Protein AF-A0A4V6JHA9-F1 (afdb_monomer_lite)

Secondary structure (DSSP, 8-state):
--SS--EEEEETTSPPEE-S-TTSHHHHHHHHHHHHHHHH-SEEEEEETTEEEEEEE-TTHHHHSPPTTGGG---TT--

Radius of gyration: 12.65 Å; chains: 1; bounding box: 30×30×27 Å

Sequence (79 aa):
MDSGQTLAMRIDNAEEVNISESESHVGSDNVMWAWNKLRTGKRVVVSGSGVKPVTFTLAGAAAVIPAFGDNGCVPGFAL

Foldseek 3Di:
DDDPKWKWKDFDPDDIATLPPLVDPRNVVSVLVVLVSLLPGQKMWIDMPPDDIDMDGSVCVVVPRDHQPPPPNHRPPPD

InterPro domains:
  IPR059508 YfjT/YkfB [PF27224] (2-65)

Structure (mmCIF, N/CA/C/O backbone):
data_AF-A0A4V6JHA9-F1
#
_entry.id   AF-A0A4V6JHA9-F1
#
loop_
_atom_site.group_PDB
_atom_site.id
_atom_site.type_symbol
_atom_site.label_atom_id
_atom_site.label_alt_id
_atom_site.label_comp_id
_atom_site.label_asym_id
_atom_site.label_entity_id
_atom_site.label_seq_id
_atom_site.pdbx_PDB_ins_code
_atom_site.Cartn_x
_atom_site.Cartn_y
_atom_site.Cartn_z
_atom_site.occupancy
_atom_site.B_iso_or_equiv
_atom_site.auth_seq_id
_atom_site.auth_comp_id
_atom_site.auth_asym_id
_atom_site.auth_atom_id
_atom_site.pdbx_PDB_model_num
ATOM 1 N N . MET A 1 1 ? -0.313 16.123 -3.134 1.00 51.41 1 MET A N 1
ATOM 2 C CA . MET A 1 1 ? -1.784 15.933 -2.978 1.00 51.41 1 MET A CA 1
ATOM 3 C C . MET A 1 1 ? -2.251 16.889 -1.882 1.00 51.41 1 MET A C 1
ATOM 5 O O . MET A 1 1 ? -1.988 16.623 -0.721 1.00 51.41 1 MET A O 1
ATOM 9 N N . ASP A 1 2 ? -2.851 18.031 -2.236 1.00 50.53 2 ASP A N 1
ATOM 10 C CA . ASP A 1 2 ? -2.905 19.224 -1.365 1.00 50.53 2 ASP A CA 1
ATOM 11 C C . ASP A 1 2 ? -4.347 19.712 -1.093 1.00 50.53 2 ASP A C 1
ATOM 13 O O . ASP A 1 2 ? -4.831 20.668 -1.691 1.00 50.53 2 ASP A O 1
ATOM 17 N N . SER A 1 3 ? -5.104 18.999 -0.247 1.00 55.47 3 SER A N 1
ATOM 18 C CA . SER A 1 3 ? -6.487 19.401 0.109 1.00 55.47 3 SER A CA 1
ATOM 19 C C . SER A 1 3 ? -6.860 19.221 1.588 1.00 55.47 3 SER A C 1
ATOM 21 O O . SER A 1 3 ? -8.040 19.160 1.930 1.00 55.47 3 SER A O 1
ATOM 23 N N . GLY A 1 4 ? -5.879 19.117 2.495 1.00 63.53 4 GLY A N 1
ATOM 24 C CA . GLY A 1 4 ? -6.128 18.890 3.931 1.00 63.53 4 GLY A CA 1
ATOM 25 C C . GLY A 1 4 ? -6.735 17.516 4.264 1.00 63.53 4 GLY A C 1
ATOM 26 O O . GLY A 1 4 ? -7.071 17.234 5.414 1.00 63.53 4 GLY A O 1
ATOM 27 N N . GLN A 1 5 ? -6.877 16.648 3.261 1.00 72.88 5 GLN A N 1
ATOM 28 C CA . GLN A 1 5 ? -7.331 15.273 3.405 1.00 72.88 5 GLN A CA 1
ATOM 29 C C . GLN A 1 5 ? -6.127 14.358 3.613 1.00 72.88 5 GLN A C 1
ATOM 31 O O . GLN A 1 5 ? -5.139 14.432 2.881 1.00 72.88 5 GLN A O 1
ATOM 36 N N . THR A 1 6 ? -6.214 13.485 4.613 1.00 84.56 6 THR A N 1
ATOM 37 C CA . THR A 1 6 ? -5.170 12.501 4.900 1.00 84.56 6 THR A CA 1
ATOM 38 C C . THR A 1 6 ? -5.452 11.206 4.155 1.00 84.56 6 THR A C 1
ATOM 40 O O . THR A 1 6 ? -6.602 10.782 4.023 1.00 84.56 6 THR A O 1
ATOM 43 N N . LEU A 1 7 ? -4.383 10.574 3.685 1.00 86.25 7 LEU A N 1
ATOM 44 C CA . LEU A 1 7 ? -4.405 9.236 3.122 1.00 86.25 7 LEU A CA 1
ATOM 45 C C . LEU A 1 7 ? -3.306 8.450 3.816 1.00 86.25 7 LEU A C 1
ATOM 47 O O . LEU A 1 7 ? -2.134 8.815 3.730 1.00 86.25 7 LEU A O 1
ATOM 51 N N . ALA A 1 8 ? -3.686 7.380 4.494 1.00 91.12 8 ALA A N 1
ATOM 52 C CA . ALA A 1 8 ? -2.750 6.525 5.191 1.00 91.12 8 ALA A CA 1
ATOM 53 C C . ALA A 1 8 ? -2.893 5.075 4.737 1.00 91.12 8 ALA A C 1
ATOM 55 O O . ALA A 1 8 ? -3.953 4.622 4.288 1.00 91.12 8 ALA A O 1
ATOM 56 N N . MET A 1 9 ? -1.780 4.354 4.813 1.00 93.50 9 MET A N 1
ATOM 57 C CA . MET A 1 9 ? -1.697 2.951 4.448 1.00 93.50 9 MET A CA 1
ATOM 58 C C . MET A 1 9 ? -1.084 2.151 5.580 1.00 93.50 9 MET A C 1
ATOM 60 O O . MET A 1 9 ? -0.048 2.513 6.131 1.00 93.50 9 MET A O 1
ATOM 64 N N . ARG A 1 10 ? -1.682 0.998 5.859 1.00 95.38 10 ARG A N 1
ATOM 65 C CA . ARG A 1 10 ? -1.084 -0.035 6.698 1.00 95.38 10 ARG A CA 1
ATOM 66 C C . ARG A 1 10 ? -0.945 -1.317 5.899 1.00 95.38 10 ARG A C 1
ATOM 68 O O . ARG A 1 10 ? -1.947 -1.880 5.457 1.00 95.38 10 ARG A O 1
ATOM 75 N N . ILE A 1 11 ? 0.288 -1.778 5.720 1.00 95.69 11 ILE A N 1
ATOM 76 C CA . ILE A 1 11 ? 0.587 -3.010 4.984 1.00 95.69 11 ILE A CA 1
ATOM 77 C C . ILE A 1 11 ? 0.775 -4.148 5.981 1.00 95.69 11 ILE A C 1
ATOM 79 O O . ILE A 1 11 ? 1.616 -4.064 6.874 1.00 95.69 11 ILE A O 1
ATOM 83 N N . ASP A 1 12 ? 0.001 -5.217 5.818 1.00 94.19 12 ASP A N 1
ATOM 84 C CA . ASP A 1 12 ? -0.037 -6.356 6.734 1.00 94.19 12 ASP A CA 1
ATOM 85 C C . ASP A 1 12 ? -0.185 -5.906 8.204 1.00 94.19 12 ASP A C 1
ATOM 87 O O . ASP A 1 12 ? -1.193 -5.296 8.565 1.00 94.19 12 ASP A O 1
ATOM 91 N N . ASN A 1 13 ? 0.822 -6.189 9.035 1.00 90.75 13 ASN A N 1
ATOM 92 C CA . ASN A 1 13 ? 0.880 -5.823 10.452 1.0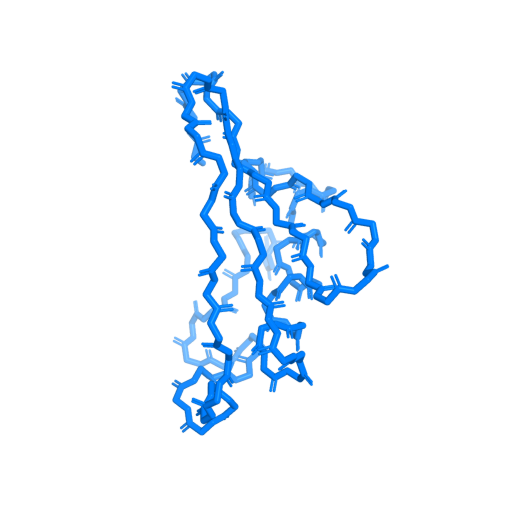0 90.75 13 ASN A CA 1
ATOM 93 C C . ASN A 1 13 ? 1.896 -4.699 10.733 1.00 90.75 13 ASN A C 1
ATOM 95 O O . ASN A 1 13 ? 2.320 -4.541 11.875 1.00 90.75 13 ASN A O 1
ATOM 99 N N . ALA A 1 14 ? 2.342 -3.973 9.703 1.00 91.44 14 ALA A N 1
ATOM 100 C CA . ALA A 1 14 ? 3.222 -2.822 9.879 1.00 91.44 14 ALA A CA 1
ATOM 101 C C . ALA A 1 14 ? 2.492 -1.657 10.568 1.00 91.44 14 ALA A C 1
ATOM 103 O O . ALA A 1 14 ? 1.271 -1.683 10.750 1.00 91.44 14 ALA A O 1
ATOM 104 N N . GLU A 1 15 ? 3.247 -0.624 10.931 1.00 88.31 15 GLU A N 1
ATOM 105 C CA . GLU A 1 15 ? 2.662 0.644 11.358 1.00 88.31 15 GLU A CA 1
ATOM 106 C C . GLU A 1 15 ? 1.924 1.324 10.198 1.00 88.31 15 GLU A C 1
ATOM 108 O O . GLU A 1 15 ? 2.208 1.089 9.018 1.00 88.31 15 GLU A O 1
ATOM 113 N N . GLU A 1 16 ? 0.919 2.124 10.547 1.00 90.12 16 GLU A N 1
ATOM 114 C CA . GLU A 1 16 ? 0.215 2.963 9.585 1.00 90.12 16 GLU A CA 1
ATOM 115 C C . GLU A 1 16 ? 1.118 4.132 9.185 1.00 90.12 16 GLU A C 1
ATOM 117 O O . GLU A 1 16 ? 1.703 4.799 10.036 1.00 90.12 16 GLU A O 1
ATOM 122 N N . VAL A 1 17 ? 1.226 4.374 7.882 1.00 89.19 17 VAL A N 1
ATOM 123 C CA . VAL A 1 17 ? 2.085 5.412 7.318 1.00 89.19 17 VAL A CA 1
ATOM 124 C C . VAL A 1 17 ? 1.232 6.398 6.535 1.00 89.19 17 VAL A C 1
ATOM 126 O O . VAL A 1 17 ? 0.443 6.005 5.673 1.00 89.19 17 VAL A O 1
ATOM 129 N N . ASN A 1 18 ? 1.408 7.687 6.825 1.00 86.94 18 ASN A N 1
ATOM 130 C CA . ASN A 1 18 ? 0.755 8.758 6.085 1.00 86.94 18 ASN A CA 1
ATOM 131 C C . ASN A 1 18 ? 1.487 9.015 4.757 1.00 86.94 18 ASN A C 1
ATOM 133 O O . ASN A 1 18 ? 2.687 9.296 4.747 1.00 86.94 18 ASN A O 1
ATOM 137 N N . ILE A 1 19 ? 0.748 8.944 3.651 1.00 84.19 19 ILE A N 1
ATOM 138 C CA . ILE A 1 19 ? 1.241 9.160 2.287 1.00 84.19 19 ILE A CA 1
ATOM 139 C C . ILE A 1 19 ? 0.609 10.391 1.612 1.00 84.19 19 ILE A C 1
ATOM 141 O O . ILE A 1 19 ? 0.773 10.577 0.408 1.00 84.19 19 ILE A O 1
ATOM 145 N N . SER A 1 20 ? -0.130 11.231 2.350 1.00 78.62 20 SER A N 1
ATOM 146 C CA . SER A 1 20 ? -0.792 12.421 1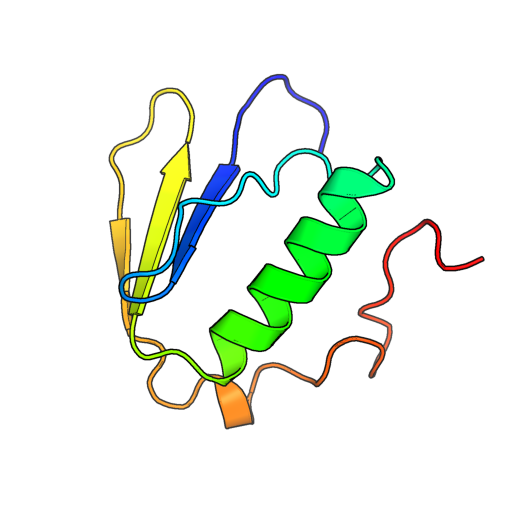.791 1.00 78.62 20 SER A CA 1
ATOM 147 C C . SER A 1 20 ? 0.193 13.491 1.315 1.00 78.62 20 SER A C 1
ATOM 149 O O . SER A 1 20 ? -0.068 14.177 0.328 1.00 78.62 20 SER A O 1
ATOM 151 N N . GLU A 1 21 ? 1.341 13.615 1.980 1.00 71.88 21 GLU A N 1
ATOM 152 C CA . GLU A 1 21 ? 2.341 14.652 1.710 1.00 71.88 21 GLU A CA 1
ATOM 153 C C . GLU A 1 21 ? 3.485 14.149 0.826 1.00 71.88 21 GLU A C 1
ATOM 155 O O . GLU A 1 21 ? 4.655 14.281 1.163 1.00 71.88 21 GLU A O 1
ATOM 160 N N . SER A 1 22 ? 3.175 13.615 -0.354 1.00 64.81 22 SER A N 1
ATOM 161 C CA . SER A 1 22 ? 4.193 13.198 -1.339 1.00 64.81 22 SER A CA 1
ATOM 162 C C . SER A 1 22 ? 5.187 14.307 -1.739 1.00 64.81 22 SER A C 1
ATOM 164 O O . SER A 1 22 ? 6.197 14.031 -2.379 1.00 64.81 22 SER A O 1
ATOM 166 N N . GLU A 1 23 ? 4.865 15.555 -1.391 1.00 63.16 23 GLU A N 1
ATOM 167 C CA . GLU A 1 23 ? 5.610 16.782 -1.665 1.00 63.16 23 GLU A CA 1
ATOM 168 C C . GLU A 1 23 ? 6.45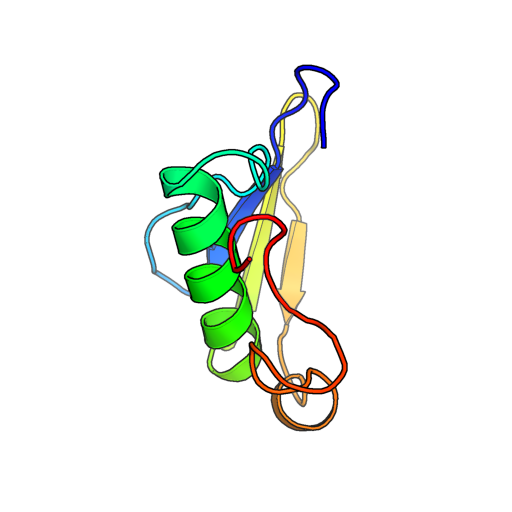3 17.265 -0.456 1.00 63.16 23 GLU A C 1
ATOM 170 O O . GLU A 1 23 ? 6.936 18.390 -0.445 1.00 63.16 23 GLU A O 1
ATOM 175 N N . SER A 1 24 ? 6.714 16.413 0.540 1.00 68.75 24 SER A N 1
ATOM 176 C CA . SER A 1 24 ? 7.754 16.646 1.555 1.00 68.75 24 SER A CA 1
ATOM 177 C C . SER A 1 24 ? 8.804 15.531 1.533 1.00 68.75 24 SER A C 1
ATOM 179 O O . SER A 1 24 ? 8.526 14.431 1.057 1.00 68.75 24 SER A O 1
ATOM 181 N N . HIS A 1 25 ? 10.014 15.771 2.063 1.00 71.44 25 HIS A N 1
ATOM 182 C CA . HIS A 1 25 ? 11.044 14.721 2.161 1.00 71.44 25 HIS A CA 1
ATOM 183 C C . HIS A 1 25 ? 10.518 13.478 2.898 1.00 71.44 25 HIS A C 1
ATOM 185 O O . HIS A 1 25 ? 10.641 12.361 2.405 1.00 71.44 25 HIS A O 1
ATOM 191 N N . VAL A 1 26 ? 9.847 13.687 4.035 1.00 75.62 26 VAL A N 1
ATOM 192 C CA . VAL A 1 26 ? 9.268 12.604 4.844 1.00 75.62 26 VAL A CA 1
ATOM 193 C C . VAL A 1 26 ? 8.163 11.876 4.081 1.00 75.62 26 VAL A C 1
ATOM 195 O O . VAL A 1 26 ? 8.103 10.649 4.097 1.00 75.62 26 VAL A O 1
ATOM 198 N N . GLY A 1 27 ? 7.285 12.599 3.386 1.00 77.12 27 GLY A N 1
ATOM 199 C CA . GLY A 1 27 ? 6.220 11.943 2.639 1.00 77.12 27 GLY A CA 1
ATOM 200 C C . GLY A 1 27 ? 6.703 11.260 1.357 1.00 77.12 27 GLY A C 1
ATOM 201 O O . GLY A 1 27 ? 6.142 10.233 0.986 1.00 77.12 27 GLY A O 1
ATOM 202 N N . SER A 1 28 ? 7.785 11.730 0.733 1.00 78.56 28 SER A N 1
ATOM 203 C CA . SER A 1 28 ? 8.471 11.015 -0.352 1.00 78.56 28 SER A CA 1
ATOM 204 C C . SER A 1 28 ? 9.016 9.663 0.125 1.00 78.56 28 SER A C 1
ATOM 206 O O . SER A 1 28 ? 8.781 8.641 -0.525 1.00 78.56 28 SER A O 1
ATOM 208 N N . ASP A 1 29 ? 9.672 9.628 1.289 1.00 83.44 29 ASP A N 1
ATOM 209 C CA . ASP A 1 29 ? 10.163 8.381 1.890 1.00 83.44 29 ASP A CA 1
ATOM 210 C C . ASP A 1 29 ? 9.014 7.428 2.233 1.00 83.44 29 ASP A C 1
ATOM 212 O O . ASP A 1 29 ? 9.077 6.230 1.939 1.00 83.44 29 ASP A O 1
ATOM 216 N N . ASN A 1 30 ? 7.922 7.963 2.782 1.00 86.69 30 ASN A N 1
ATOM 217 C CA . ASN A 1 30 ? 6.715 7.198 3.078 1.00 86.69 30 ASN A CA 1
ATOM 218 C C . ASN A 1 30 ? 6.081 6.606 1.813 1.00 86.69 30 ASN A C 1
ATOM 220 O O . ASN A 1 30 ? 5.665 5.445 1.820 1.00 86.69 30 ASN A O 1
ATOM 224 N N . VAL A 1 31 ? 6.032 7.370 0.718 1.00 85.56 31 VAL A N 1
ATOM 225 C CA . VAL A 1 31 ? 5.530 6.900 -0.580 1.00 85.56 31 VAL A CA 1
ATOM 226 C C . VAL A 1 31 ? 6.423 5.793 -1.133 1.00 85.56 31 VAL A C 1
ATOM 228 O O . VAL A 1 31 ? 5.908 4.742 -1.518 1.00 85.56 31 VAL A O 1
ATOM 231 N N . MET A 1 32 ? 7.747 5.972 -1.124 1.00 85.94 32 MET A N 1
ATOM 232 C CA . MET A 1 32 ? 8.693 4.942 -1.563 1.00 85.94 32 MET A CA 1
ATOM 233 C C . MET A 1 32 ? 8.550 3.660 -0.734 1.00 85.94 32 MET A C 1
ATOM 235 O O . MET A 1 32 ? 8.482 2.552 -1.280 1.00 85.94 32 MET A O 1
ATOM 239 N N . TRP A 1 33 ? 8.480 3.795 0.591 1.00 89.62 33 TRP A N 1
ATOM 240 C CA . TRP A 1 33 ? 8.279 2.673 1.498 1.00 89.62 33 TRP A CA 1
ATOM 241 C C . TRP A 1 33 ? 6.965 1.943 1.198 1.00 89.62 33 TRP A C 1
ATOM 243 O O . TRP A 1 33 ? 6.969 0.720 1.015 1.00 89.62 33 TRP A O 1
ATOM 253 N N . ALA A 1 34 ? 5.858 2.681 1.082 1.00 90.56 34 ALA A N 1
ATOM 254 C CA . ALA A 1 34 ? 4.539 2.117 0.818 1.00 90.56 34 ALA A CA 1
ATOM 255 C C . ALA A 1 34 ? 4.510 1.396 -0.535 1.00 90.56 34 ALA A C 1
ATOM 257 O O . ALA A 1 34 ? 4.017 0.272 -0.619 1.00 90.56 34 ALA A O 1
ATOM 258 N N . TRP A 1 35 ? 5.118 1.979 -1.571 1.00 90.69 35 TRP A N 1
ATOM 259 C CA . TRP A 1 35 ? 5.205 1.387 -2.906 1.00 90.69 35 TRP A CA 1
ATOM 260 C C . TRP A 1 35 ? 5.923 0.033 -2.900 1.00 90.69 35 TRP A C 1
ATOM 262 O O . TRP A 1 35 ? 5.425 -0.966 -3.427 1.00 90.69 35 TRP A O 1
ATOM 272 N N . ASN A 1 36 ? 7.070 -0.038 -2.224 1.00 91.06 36 ASN A N 1
ATOM 273 C CA . ASN A 1 36 ? 7.825 -1.281 -2.079 1.00 91.06 36 ASN A CA 1
ATOM 274 C C . ASN A 1 36 ? 7.057 -2.334 -1.268 1.00 91.06 36 ASN A C 1
ATOM 276 O O . ASN A 1 36 ? 7.125 -3.536 -1.552 1.00 91.06 36 ASN A O 1
ATOM 280 N N . LYS A 1 37 ? 6.287 -1.899 -0.269 1.00 93.94 37 LYS A N 1
ATOM 281 C CA . LYS A 1 37 ? 5.452 -2.789 0.536 1.00 93.94 37 LYS A CA 1
ATOM 282 C C . LYS A 1 37 ? 4.215 -3.281 -0.207 1.00 93.94 37 LYS A C 1
ATOM 284 O O . LYS A 1 37 ? 3.871 -4.444 -0.043 1.00 93.94 37 LYS A O 1
ATOM 289 N N . LEU A 1 38 ? 3.615 -2.495 -1.098 1.00 93.94 38 LEU A N 1
ATOM 290 C CA . LEU A 1 38 ? 2.532 -2.967 -1.973 1.00 93.94 38 LEU A CA 1
ATOM 291 C C . LEU A 1 38 ? 2.975 -4.129 -2.875 1.00 93.94 38 LEU A C 1
ATOM 293 O O . LEU A 1 38 ? 2.189 -5.032 -3.150 1.00 93.94 38 LEU A O 1
ATOM 297 N N . ARG A 1 39 ? 4.246 -4.142 -3.295 1.00 94.12 39 ARG A N 1
ATOM 298 C CA . ARG A 1 39 ? 4.826 -5.239 -4.086 1.00 94.12 39 ARG A CA 1
ATOM 299 C C . ARG A 1 39 ? 5.102 -6.505 -3.274 1.00 94.12 39 ARG A C 1
ATOM 301 O O . ARG A 1 39 ? 5.187 -7.577 -3.858 1.00 94.12 39 ARG A O 1
ATOM 308 N N . THR A 1 40 ? 5.306 -6.401 -1.963 1.00 94.69 40 THR A N 1
ATOM 309 C CA . THR A 1 40 ? 5.835 -7.511 -1.142 1.00 94.69 40 THR A CA 1
ATOM 310 C C . THR A 1 40 ? 4.880 -8.001 -0.055 1.00 94.69 40 THR A C 1
ATOM 312 O O . THR A 1 40 ? 5.022 -9.128 0.418 1.00 94.69 40 THR A O 1
ATOM 315 N N . GLY A 1 41 ? 3.917 -7.173 0.344 1.00 94.69 41 GLY A N 1
ATOM 316 C CA . GLY A 1 41 ? 2.925 -7.480 1.366 1.00 94.69 41 GLY A CA 1
ATOM 317 C C . GLY A 1 41 ? 1.782 -8.351 0.853 1.00 94.69 41 GLY A C 1
ATOM 318 O O . GLY A 1 41 ? 1.659 -8.631 -0.340 1.00 94.69 41 GLY A O 1
ATOM 319 N N . LYS A 1 42 ? 0.910 -8.778 1.769 1.00 96.75 42 LYS A N 1
ATOM 320 C CA . LYS A 1 42 ? -0.262 -9.610 1.446 1.00 96.75 42 LYS A CA 1
ATOM 321 C C . LYS A 1 42 ? -1.549 -8.801 1.414 1.00 96.75 42 LYS A C 1
ATOM 323 O O . LYS A 1 42 ? -2.444 -9.109 0.625 1.00 96.75 42 LYS A O 1
ATOM 328 N N . ARG A 1 43 ? -1.676 -7.802 2.287 1.00 97.19 43 ARG A N 1
ATOM 329 C CA . ARG A 1 43 ? -2.871 -6.964 2.426 1.00 97.19 43 ARG A CA 1
ATOM 330 C C . ARG A 1 43 ? -2.490 -5.516 2.692 1.00 97.19 43 ARG A C 1
ATOM 332 O O . ARG A 1 4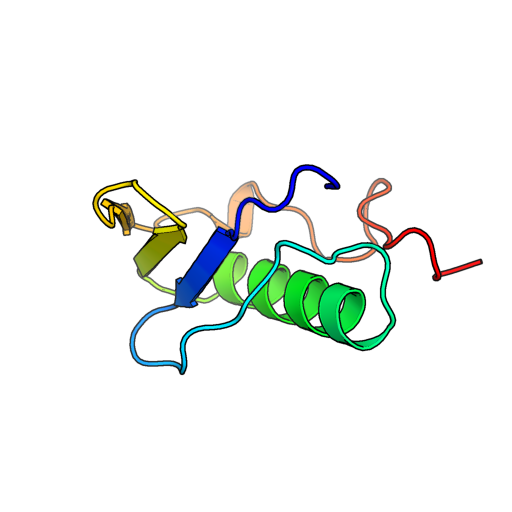3 ? -1.495 -5.246 3.356 1.00 97.19 43 ARG A O 1
ATOM 339 N N . VAL A 1 44 ? -3.332 -4.597 2.240 1.00 96.75 44 VAL A N 1
ATOM 340 C CA . VAL A 1 44 ? -3.245 -3.174 2.578 1.00 96.75 44 VAL A CA 1
ATOM 341 C C . VAL A 1 44 ? -4.565 -2.713 3.169 1.00 96.75 44 VAL A C 1
ATOM 343 O O . VAL A 1 44 ? -5.628 -3.016 2.627 1.00 96.75 44 VAL A O 1
ATOM 346 N N . VAL A 1 45 ? -4.504 -1.992 4.283 1.00 96.69 45 VAL A N 1
ATOM 347 C CA . VAL A 1 45 ? -5.614 -1.186 4.787 1.00 96.69 45 VAL A CA 1
ATOM 348 C C . VAL A 1 45 ? -5.365 0.248 4.355 1.00 96.69 45 VAL A C 1
ATOM 350 O O . VAL A 1 45 ? -4.297 0.787 4.633 1.00 96.69 45 VAL A O 1
ATOM 353 N N . VAL A 1 46 ? -6.340 0.842 3.677 1.00 93.38 46 VAL A N 1
ATOM 354 C CA . VAL A 1 46 ? -6.323 2.249 3.272 1.00 93.38 46 VAL A CA 1
ATOM 355 C C . VAL A 1 46 ? -7.323 3.003 4.137 1.00 93.38 46 VAL A C 1
ATOM 357 O O . VAL A 1 46 ? -8.476 2.578 4.262 1.00 93.38 46 VAL A O 1
ATOM 360 N N . SER A 1 47 ? -6.875 4.094 4.744 1.00 93.00 47 SER A N 1
ATOM 361 C CA . SER A 1 47 ? -7.640 4.944 5.660 1.00 93.00 47 SER A CA 1
ATOM 362 C C . SER A 1 47 ? -7.442 6.422 5.305 1.00 93.00 47 SER A C 1
ATOM 364 O O . SER A 1 47 ? -6.522 6.787 4.572 1.00 93.00 47 SER A O 1
ATOM 366 N N . GLY A 1 48 ? -8.337 7.281 5.794 1.00 90.25 48 GLY A N 1
ATOM 367 C CA . GLY A 1 48 ? -8.258 8.722 5.571 1.00 90.25 48 GLY A CA 1
ATOM 368 C C . GLY A 1 48 ? -9.320 9.495 6.346 1.00 90.25 48 GLY A C 1
ATOM 369 O O . GLY A 1 48 ? -10.271 8.913 6.879 1.00 90.25 48 GLY A O 1
ATOM 370 N N . SER A 1 49 ? -9.165 10.816 6.411 1.00 87.88 49 SER A N 1
ATOM 371 C CA . SER A 1 49 ? -10.115 11.703 7.091 1.00 87.88 49 SER A CA 1
ATOM 372 C C . SER A 1 49 ? -11.536 11.547 6.540 1.00 87.88 49 SER A C 1
ATOM 374 O O . SER A 1 49 ? -11.783 11.757 5.356 1.00 87.88 49 SER A O 1
ATOM 376 N N . GLY A 1 50 ? -12.489 11.205 7.411 1.00 84.38 50 GLY A N 1
ATOM 377 C CA . GLY A 1 50 ? -13.912 11.132 7.062 1.00 84.38 50 GLY A CA 1
ATOM 378 C C . GLY A 1 50 ? -14.325 9.922 6.217 1.00 84.38 50 GLY A C 1
ATOM 379 O O . GLY A 1 50 ? -15.487 9.840 5.823 1.00 84.38 50 GLY A O 1
ATOM 380 N N . VAL A 1 51 ? -13.422 8.967 5.961 1.00 85.38 51 VAL A N 1
ATOM 381 C CA . VAL A 1 51 ? -13.726 7.746 5.198 1.00 85.38 51 VAL A CA 1
ATOM 382 C C . VAL A 1 51 ? -13.553 6.488 6.045 1.00 85.38 51 VAL A C 1
ATOM 384 O O . VAL A 1 51 ? -12.699 6.406 6.926 1.00 85.38 51 VAL A O 1
ATOM 387 N N . LYS A 1 52 ? -14.381 5.472 5.779 1.00 92.25 52 LYS A N 1
ATOM 388 C CA . LYS A 1 52 ? -14.258 4.168 6.437 1.00 92.25 52 LYS A CA 1
ATOM 389 C C . LYS A 1 52 ? -13.028 3.433 5.886 1.00 92.25 52 LYS A C 1
ATOM 391 O O . LYS A 1 52 ? -12.927 3.315 4.666 1.00 92.25 52 LYS A O 1
ATOM 396 N N . PRO A 1 53 ? -12.147 2.877 6.739 1.00 94.38 53 PRO A N 1
ATOM 397 C CA . PRO A 1 53 ? -11.015 2.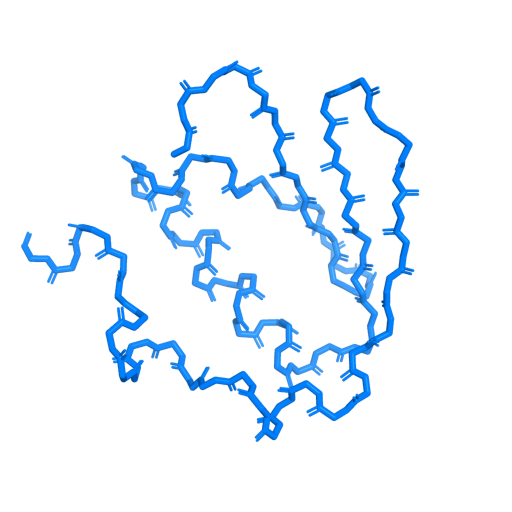093 6.266 1.00 94.38 53 PRO A CA 1
ATOM 398 C C . PRO A 1 53 ? -11.448 0.885 5.430 1.00 94.38 53 PRO A C 1
ATOM 400 O O . PRO A 1 53 ? -12.395 0.175 5.788 1.00 94.38 53 PRO A O 1
ATOM 403 N N . VAL A 1 54 ? -10.727 0.626 4.340 1.00 96.50 54 VAL A N 1
ATOM 404 C CA . VAL A 1 54 ? -10.977 -0.500 3.427 1.00 96.50 54 VAL A CA 1
ATOM 405 C C . VAL A 1 54 ? -9.735 -1.370 3.339 1.00 96.50 54 VAL A C 1
ATOM 407 O O . VAL A 1 54 ? -8.615 -0.871 3.356 1.00 96.50 54 VAL A O 1
ATOM 410 N N . THR A 1 55 ? -9.928 -2.688 3.261 1.00 96.75 55 THR A N 1
ATOM 411 C CA . THR A 1 55 ? -8.827 -3.643 3.103 1.00 96.75 55 THR A CA 1
ATOM 412 C C . THR A 1 55 ? -8.823 -4.254 1.711 1.00 96.75 55 THR A C 1
ATOM 414 O O . THR A 1 55 ? -9.841 -4.786 1.275 1.00 96.75 55 THR A O 1
ATOM 417 N N . PHE A 1 56 ? -7.658 -4.261 1.071 1.00 95.94 56 PHE A N 1
ATOM 418 C CA . PHE A 1 56 ? -7.410 -4.916 -0.210 1.00 95.94 56 PHE A CA 1
ATOM 419 C C . PHE A 1 56 ? -6.390 -6.048 -0.047 1.00 95.94 56 PHE A C 1
ATOM 421 O O . PHE A 1 56 ? -5.524 -6.000 0.831 1.00 95.94 56 PHE A O 1
ATOM 428 N N . THR A 1 57 ? -6.485 -7.064 -0.903 1.00 96.38 57 THR A N 1
ATOM 429 C CA . THR A 1 57 ? -5.487 -8.138 -1.020 1.00 96.38 57 THR A CA 1
ATOM 430 C C . THR A 1 57 ? -4.488 -7.783 -2.118 1.00 96.38 57 THR A C 1
ATOM 432 O O . THR A 1 57 ? -4.884 -7.305 -3.176 1.00 96.38 57 THR A O 1
ATOM 435 N N . LEU A 1 58 ? -3.203 -8.054 -1.892 1.00 96.31 58 LEU A N 1
ATOM 436 C CA . LEU A 1 58 ? -2.096 -7.730 -2.803 1.00 96.31 58 LEU A CA 1
ATOM 437 C C . LEU A 1 58 ? -1.640 -8.934 -3.648 1.00 96.31 58 LEU A C 1
ATOM 439 O O . LEU A 1 58 ? -0.494 -9.017 -4.088 1.00 96.31 58 LEU A O 1
ATOM 443 N N . ALA A 1 59 ? -2.527 -9.901 -3.884 1.00 95.00 59 ALA A N 1
ATOM 444 C CA . ALA A 1 59 ? -2.206 -11.082 -4.678 1.00 95.00 59 ALA A CA 1
ATOM 445 C C . ALA A 1 59 ? -1.871 -10.676 -6.123 1.00 95.00 59 ALA A C 1
ATOM 447 O O . ALA A 1 59 ? -2.695 -10.088 -6.816 1.00 95.00 59 ALA A O 1
ATOM 448 N N . GLY A 1 60 ? -0.648 -10.981 -6.565 1.00 94.00 60 GLY A N 1
ATOM 449 C CA . GLY A 1 60 ? -0.161 -10.630 -7.904 1.00 94.00 60 GLY A CA 1
ATOM 450 C C . GLY A 1 60 ? 0.309 -9.180 -8.068 1.00 94.00 60 GLY A C 1
ATOM 451 O O . GLY A 1 60 ? 0.773 -8.829 -9.149 1.00 94.00 60 GLY A O 1
ATOM 452 N N . ALA A 1 61 ? 0.268 -8.350 -7.018 1.00 93.62 61 ALA A N 1
ATOM 453 C CA . ALA A 1 61 ? 0.656 -6.939 -7.097 1.00 93.62 61 ALA A CA 1
ATOM 454 C C . ALA A 1 61 ? 2.098 -6.743 -7.608 1.00 93.62 61 ALA A C 1
ATOM 456 O O . ALA A 1 61 ? 2.345 -5.881 -8.447 1.00 93.62 61 ALA A O 1
ATOM 457 N N . ALA A 1 62 ? 3.036 -7.598 -7.189 1.00 91.44 62 ALA A N 1
ATOM 458 C CA . ALA A 1 62 ? 4.434 -7.566 -7.632 1.00 91.44 62 ALA A CA 1
ATOM 459 C C . ALA A 1 62 ? 4.628 -7.694 -9.155 1.00 91.44 62 ALA A C 1
ATOM 461 O O . ALA A 1 62 ? 5.633 -7.223 -9.679 1.00 91.44 62 ALA A O 1
ATOM 462 N N . ALA A 1 63 ? 3.699 -8.360 -9.850 1.00 92.12 63 ALA A N 1
ATOM 463 C CA . ALA A 1 63 ? 3.795 -8.616 -11.286 1.00 92.12 63 ALA A CA 1
ATOM 464 C C . ALA A 1 63 ? 3.319 -7.429 -12.138 1.00 92.12 63 ALA A C 1
ATOM 466 O O . ALA A 1 63 ? 3.621 -7.377 -13.326 1.00 92.12 63 ALA A O 1
ATOM 467 N N . VAL A 1 64 ? 2.567 -6.497 -11.543 1.00 90.62 64 VAL A N 1
ATOM 468 C CA . VAL A 1 64 ? 1.930 -5.378 -12.257 1.00 90.62 64 VAL A CA 1
ATOM 469 C C . VAL A 1 64 ? 2.401 -4.012 -11.768 1.00 90.62 64 VAL A C 1
ATOM 471 O O . VAL A 1 64 ? 2.460 -3.072 -12.553 1.00 90.62 64 VAL A O 1
ATOM 474 N N . ILE A 1 65 ? 2.758 -3.888 -10.488 1.00 89.19 65 ILE A N 1
ATOM 475 C CA . ILE A 1 65 ? 3.311 -2.656 -9.927 1.00 89.19 65 ILE A CA 1
ATOM 476 C C . ILE A 1 65 ? 4.806 -2.622 -10.267 1.00 89.19 65 ILE A C 1
ATOM 478 O O . ILE A 1 65 ? 5.513 -3.522 -9.814 1.00 89.19 65 ILE A O 1
ATOM 482 N N . PRO A 1 66 ? 5.322 -1.627 -11.013 1.00 86.81 66 PRO A N 1
ATOM 483 C CA . PRO A 1 66 ? 6.746 -1.522 -11.344 1.00 86.81 66 PRO A CA 1
ATOM 484 C C . PRO A 1 66 ? 7.601 -1.247 -10.102 1.00 86.81 66 PRO A C 1
ATOM 486 O O . PRO A 1 66 ? 7.081 -0.855 -9.052 1.00 86.81 66 PRO A O 1
ATOM 489 N N . ALA A 1 67 ? 8.913 -1.485 -10.191 1.00 85.88 67 ALA A N 1
ATOM 490 C CA . ALA A 1 67 ? 9.800 -1.123 -9.092 1.00 85.88 67 ALA A CA 1
ATOM 491 C C . ALA A 1 67 ? 9.780 0.399 -8.913 1.00 85.88 67 ALA A C 1
ATOM 493 O O . ALA A 1 67 ? 9.550 1.146 -9.865 1.00 85.88 67 ALA A O 1
ATOM 494 N N . PHE A 1 68 ? 9.975 0.862 -7.682 1.00 81.81 68 PHE A N 1
ATOM 495 C CA . PHE A 1 68 ? 10.087 2.295 -7.450 1.00 81.81 68 PHE A CA 1
ATOM 496 C C . PHE A 1 68 ? 11.305 2.842 -8.213 1.00 81.81 68 PHE A C 1
ATOM 498 O O . PHE A 1 68 ? 12.362 2.215 -8.187 1.00 81.81 68 PHE A O 1
ATOM 505 N N . GLY A 1 69 ? 11.154 3.974 -8.902 1.00 73.94 69 GLY A N 1
ATOM 506 C CA . GLY A 1 69 ? 12.176 4.539 -9.790 1.00 73.94 69 GLY A CA 1
ATOM 507 C C . GLY A 1 69 ? 12.121 4.058 -11.247 1.00 73.94 69 GLY A C 1
ATO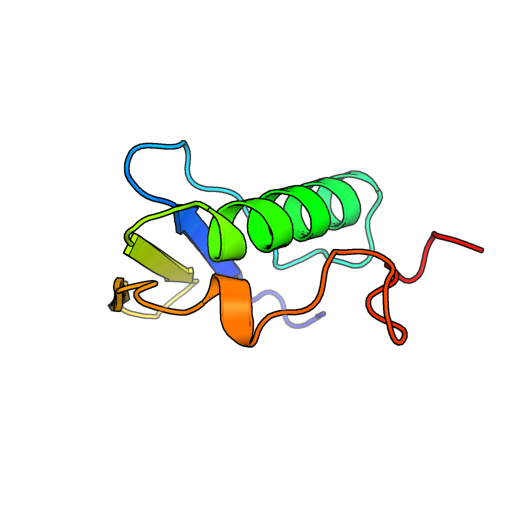M 508 O O . GLY A 1 69 ? 12.653 4.746 -12.117 1.00 73.94 69 GLY A O 1
ATOM 509 N N . ASP A 1 70 ? 11.432 2.953 -11.556 1.00 75.88 70 ASP A N 1
ATOM 510 C CA . ASP A 1 70 ? 11.231 2.510 -12.942 1.00 75.88 70 ASP A CA 1
ATOM 511 C C . ASP A 1 70 ? 10.074 3.271 -13.609 1.00 75.88 70 ASP A C 1
ATOM 513 O O . ASP A 1 70 ? 9.076 3.619 -12.973 1.00 75.88 70 ASP A O 1
ATOM 517 N N . ASN A 1 71 ? 10.174 3.486 -14.927 1.00 65.88 71 ASN A N 1
ATOM 518 C CA . ASN A 1 71 ? 9.100 4.027 -15.777 1.00 65.88 71 ASN A CA 1
ATOM 519 C C . ASN A 1 71 ? 8.469 5.346 -15.283 1.00 65.88 71 ASN A C 1
ATOM 521 O O . ASN A 1 71 ? 7.283 5.587 -15.497 1.00 65.88 71 ASN A O 1
ATOM 525 N N . GLY A 1 72 ? 9.248 6.209 -14.626 1.00 61.69 72 GLY A N 1
ATOM 526 C CA . GLY A 1 72 ? 8.771 7.521 -14.178 1.00 61.69 72 GLY A CA 1
ATOM 527 C C . GLY A 1 72 ? 8.031 7.517 -12.837 1.00 61.69 72 GLY A C 1
ATOM 528 O O . GLY A 1 72 ? 7.532 8.565 -12.434 1.00 61.69 72 GLY A O 1
ATOM 529 N N . CYS A 1 73 ? 8.005 6.398 -12.100 1.00 63.22 73 CYS A N 1
ATOM 530 C CA . CYS A 1 73 ? 7.643 6.389 -10.677 1.00 63.22 73 CYS A CA 1
ATOM 531 C C . CYS A 1 73 ? 8.795 6.955 -9.827 1.00 63.22 73 CYS A C 1
ATOM 533 O O . CYS A 1 73 ? 9.405 6.240 -9.033 1.00 63.22 73 CYS A O 1
ATOM 535 N N . VAL A 1 74 ? 9.108 8.236 -10.022 1.00 59.41 74 VAL A N 1
ATOM 536 C CA . VAL A 1 74 ? 10.083 9.003 -9.237 1.00 59.41 74 VAL A CA 1
ATOM 537 C C . VAL A 1 74 ? 9.357 10.072 -8.413 1.00 59.41 74 VAL A C 1
ATOM 539 O O . VAL A 1 74 ? 8.432 10.706 -8.925 1.00 59.41 74 VAL A O 1
ATOM 542 N N . PRO A 1 75 ? 9.728 10.282 -7.138 1.00 56.09 75 PRO A N 1
ATOM 543 C CA . PRO A 1 75 ? 9.172 11.367 -6.344 1.00 56.09 75 PRO A CA 1
ATOM 544 C C . PRO A 1 75 ? 9.657 12.707 -6.907 1.00 56.09 75 PRO A C 1
ATOM 546 O O . PRO A 1 75 ? 10.773 12.805 -7.416 1.00 56.09 75 PRO A O 1
ATOM 549 N N . GLY A 1 76 ? 8.835 13.753 -6.793 1.00 52.66 76 GLY A N 1
ATOM 550 C CA . GLY A 1 76 ? 9.133 15.076 -7.361 1.00 52.66 76 GLY A CA 1
ATOM 551 C C . GLY A 1 76 ? 10.431 15.731 -6.859 1.00 52.66 76 GLY A C 1
ATOM 552 O O . GLY A 1 76 ? 10.911 16.651 -7.507 1.00 52.66 76 GLY A O 1
ATOM 553 N N . PHE A 1 77 ? 11.021 15.239 -5.761 1.00 49.81 77 PHE A N 1
ATOM 554 C CA . PHE A 1 77 ? 12.311 15.697 -5.211 1.00 49.81 77 PHE A CA 1
ATOM 555 C C . PHE A 1 77 ? 13.530 14.893 -5.665 1.00 49.81 77 PHE A C 1
ATOM 557 O O . PHE A 1 77 ? 14.624 15.112 -5.158 1.00 49.81 77 PHE A O 1
ATOM 564 N N . ALA A 1 78 ? 13.377 13.943 -6.588 1.00 48.12 78 ALA A N 1
ATOM 565 C CA . ALA A 1 78 ? 14.515 13.203 -7.135 1.00 48.12 78 ALA A CA 1
ATOM 566 C C . ALA A 1 78 ? 15.352 14.015 -8.154 1.00 48.12 78 ALA A C 1
ATOM 568 O O . ALA A 1 78 ? 16.215 13.435 -8.815 1.00 48.12 78 ALA A O 1
ATOM 569 N N . LEU A 1 79 ? 15.102 15.325 -8.291 1.00 41.81 79 LEU A N 1
ATOM 570 C CA . LEU A 1 79 ? 15.827 16.259 -9.160 1.00 41.81 79 LEU A CA 1
ATOM 571 C C . LEU A 1 79 ? 16.314 17.480 -8.377 1.00 41.81 79 LEU A C 1
ATOM 573 O O . LEU A 1 79 ? 15.471 18.119 -7.710 1.00 41.81 79 LEU A O 1
#

Organism: NCBI:txid83655

pLDDT: mean 82.53, std 14.53, range [41.81, 97.19]